Protein AF-A0A7I7SAT3-F1 (afdb_monomer_lite)

Structure (mmCIF, N/CA/C/O backbone):
data_AF-A0A7I7SAT3-F1
#
_entry.id   AF-A0A7I7SAT3-F1
#
loop_
_atom_site.group_PDB
_atom_site.id
_atom_site.type_symbol
_atom_site.label_atom_id
_atom_site.label_alt_id
_atom_site.label_comp_id
_atom_site.label_asym_id
_atom_site.label_entity_id
_atom_site.label_seq_id
_atom_site.pdbx_PDB_ins_code
_atom_site.Cartn_x
_atom_site.Cartn_y
_atom_site.Cartn_z
_atom_site.occupancy
_atom_site.B_iso_or_equiv
_atom_site.auth_seq_id
_atom_site.auth_comp_id
_atom_site.auth_asym_id
_atom_site.auth_atom_id
_atom_site.pdbx_PDB_model_num
ATOM 1 N N . MET A 1 1 ? -6.655 -4.707 8.890 1.00 94.31 1 MET A N 1
ATOM 2 C CA . MET A 1 1 ? -7.473 -4.068 7.817 1.00 94.31 1 MET A CA 1
ATOM 3 C C . MET A 1 1 ? -7.254 -4.787 6.495 1.00 94.31 1 MET A C 1
ATOM 5 O O . MET A 1 1 ? -6.106 -5.019 6.139 1.00 94.31 1 MET A O 1
ATOM 9 N N . ARG A 1 2 ? -8.319 -5.119 5.759 1.00 97.12 2 ARG A N 1
ATOM 10 C CA . ARG A 1 2 ? -8.222 -5.758 4.438 1.00 97.12 2 ARG A CA 1
ATOM 11 C C . ARG A 1 2 ? -8.291 -4.717 3.320 1.00 97.12 2 ARG A C 1
ATOM 13 O O . ARG A 1 2 ? -9.072 -3.770 3.410 1.00 97.12 2 ARG A O 1
ATOM 20 N N . PHE A 1 3 ? -7.489 -4.883 2.273 1.00 97.25 3 PHE A N 1
ATOM 21 C CA . PHE A 1 3 ? -7.442 -3.948 1.151 1.00 97.25 3 PHE A CA 1
ATOM 22 C C . PHE A 1 3 ? -7.115 -4.639 -0.177 1.00 97.25 3 PHE A C 1
ATOM 24 O O . PHE A 1 3 ? -6.442 -5.669 -0.221 1.00 97.25 3 PHE A O 1
ATOM 31 N N . ARG A 1 4 ? -7.595 -4.052 -1.273 1.00 97.56 4 ARG A N 1
ATOM 32 C CA . ARG A 1 4 ? -7.228 -4.393 -2.648 1.00 97.56 4 ARG A CA 1
ATOM 33 C C . ARG A 1 4 ? -6.087 -3.487 -3.091 1.00 97.56 4 ARG A C 1
ATOM 35 O O . ARG A 1 4 ? -6.237 -2.271 -3.063 1.00 97.56 4 ARG A O 1
ATOM 42 N N . GLU A 1 5 ? -4.982 -4.066 -3.534 1.00 95.69 5 GLU A N 1
ATOM 43 C CA . GLU A 1 5 ? -3.958 -3.377 -4.317 1.00 95.69 5 GLU A CA 1
ATOM 44 C C . GLU A 1 5 ? -4.295 -3.540 -5.802 1.00 95.69 5 GLU A C 1
ATOM 46 O O . GLU A 1 5 ? -4.510 -4.656 -6.271 1.00 95.69 5 GLU A O 1
ATOM 51 N N . THR A 1 6 ? -4.318 -2.435 -6.541 1.00 95.31 6 THR A N 1
ATOM 52 C CA . THR A 1 6 ? -4.409 -2.422 -8.004 1.00 95.31 6 THR A CA 1
ATOM 53 C C . THR A 1 6 ? -3.212 -1.675 -8.565 1.00 95.31 6 THR A C 1
ATOM 55 O O . THR A 1 6 ? -3.036 -0.493 -8.275 1.00 95.31 6 THR A O 1
ATOM 58 N N . ILE A 1 7 ? -2.414 -2.333 -9.399 1.00 92.62 7 ILE A N 1
ATOM 59 C CA . ILE A 1 7 ? -1.317 -1.719 -10.147 1.00 92.62 7 ILE A CA 1
ATOM 60 C C . ILE A 1 7 ? -1.756 -1.568 -11.598 1.00 92.62 7 ILE A C 1
ATOM 62 O O . ILE A 1 7 ? -2.187 -2.541 -12.217 1.00 92.62 7 ILE A O 1
ATOM 66 N N . SER A 1 8 ? -1.632 -0.361 -12.145 1.00 89.25 8 SER A N 1
ATOM 67 C CA . SER A 1 8 ? -1.949 -0.077 -13.546 1.00 89.25 8 SER A CA 1
ATO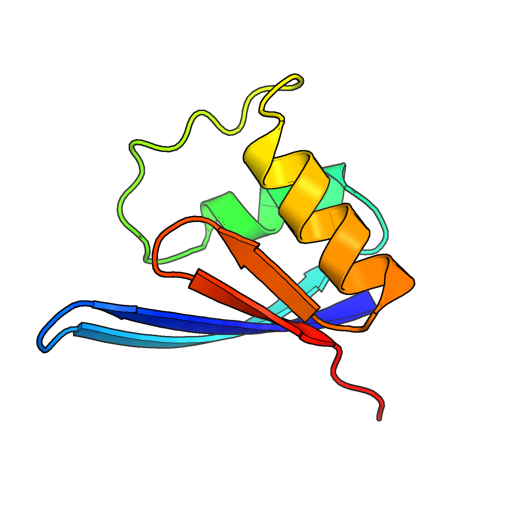M 68 C C . SER A 1 8 ? -0.875 0.819 -14.155 1.00 89.25 8 SER A C 1
ATOM 70 O O . SER A 1 8 ? -0.813 2.009 -13.848 1.00 89.25 8 SER A O 1
ATOM 72 N N . HIS A 1 9 ? -0.036 0.260 -15.029 1.00 85.88 9 HIS A N 1
ATOM 73 C CA . HIS A 1 9 ? 1.013 1.004 -15.727 1.00 85.88 9 HIS A CA 1
ATOM 74 C C . HIS A 1 9 ? 1.224 0.495 -17.155 1.00 85.88 9 HIS A C 1
ATOM 76 O O . HIS A 1 9 ? 1.689 -0.625 -17.358 1.00 85.88 9 HIS A O 1
ATOM 82 N N . GLY A 1 10 ? 0.911 1.330 -18.151 1.00 86.00 10 GLY A N 1
ATOM 83 C CA . GLY A 1 10 ? 0.913 0.900 -19.551 1.00 86.00 10 GLY A CA 1
ATOM 84 C C . GLY A 1 10 ? 0.001 -0.315 -19.743 1.00 86.00 10 GLY A C 1
ATOM 85 O O . GLY A 1 10 ? -1.139 -0.304 -19.281 1.00 86.00 10 GLY A O 1
ATOM 86 N N . ASP A 1 11 ? 0.533 -1.371 -20.359 1.00 88.31 11 ASP A N 1
ATOM 87 C CA . ASP A 1 11 ? -0.177 -2.642 -20.564 1.00 88.31 11 ASP A CA 1
ATOM 88 C C . ASP A 1 11 ? -0.141 -3.570 -19.335 1.00 88.31 11 ASP A C 1
ATOM 90 O O . ASP A 1 11 ? -0.815 -4.601 -19.305 1.00 88.31 11 ASP A O 1
ATOM 94 N N . PHE A 1 12 ? 0.642 -3.232 -18.304 1.00 86.94 12 PHE A N 1
ATOM 95 C CA . PHE A 1 12 ? 0.710 -4.025 -17.083 1.00 86.94 12 PHE A CA 1
ATOM 96 C C . PHE A 1 12 ? -0.449 -3.681 -16.146 1.00 86.94 12 PHE A C 1
ATOM 98 O O . PHE A 1 12 ? -0.583 -2.544 -15.678 1.00 86.94 12 PHE A O 1
ATOM 105 N N . ARG A 1 13 ? -1.250 -4.699 -15.817 1.00 90.62 13 ARG A N 1
ATOM 106 C CA . ARG A 1 13 ? -2.290 -4.633 -14.791 1.00 90.62 13 ARG A CA 1
ATOM 107 C C . ARG A 1 13 ? -2.153 -5.805 -13.829 1.00 90.62 13 ARG A C 1
ATOM 109 O O . ARG A 1 13 ? -2.096 -6.956 -14.257 1.00 90.62 13 ARG A O 1
ATOM 116 N N . ASN A 1 14 ? -2.150 -5.513 -12.535 1.00 92.50 14 ASN A N 1
ATOM 117 C CA . ASN A 1 14 ? -2.187 -6.525 -11.487 1.00 92.50 14 ASN A CA 1
ATOM 118 C C . ASN A 1 14 ? -3.161 -6.106 -10.388 1.00 92.50 14 ASN A C 1
ATOM 120 O O . ASN A 1 14 ? -3.263 -4.924 -10.069 1.00 92.50 14 ASN A O 1
ATOM 124 N N . GLU A 1 15 ? -3.879 -7.074 -9.834 1.00 95.12 15 GLU A N 1
ATOM 125 C CA . GLU A 1 15 ? -4.759 -6.865 -8.695 1.00 95.12 15 GLU A CA 1
ATOM 126 C C . GLU A 1 15 ? -4.527 -7.980 -7.678 1.00 95.12 15 GLU A C 1
ATOM 128 O O . GLU A 1 15 ? -4.503 -9.160 -8.039 1.00 95.12 15 GLU A O 1
ATOM 133 N N . ARG A 1 16 ? -4.389 -7.610 -6.404 1.00 94.81 16 ARG A N 1
ATOM 134 C C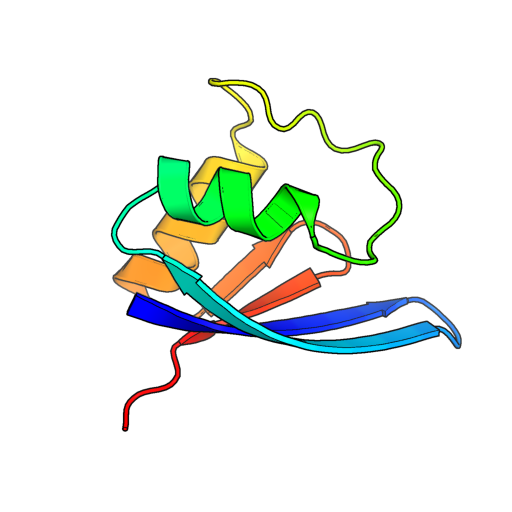A . ARG A 1 16 ? -4.336 -8.563 -5.293 1.00 94.81 16 ARG A CA 1
ATOM 135 C C . ARG A 1 16 ? -5.074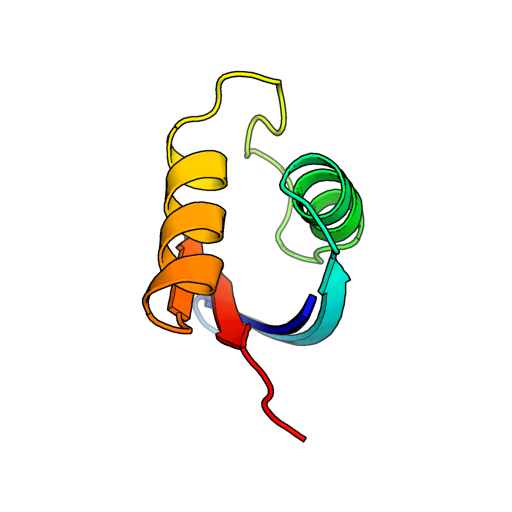 -8.031 -4.077 1.00 94.81 16 ARG A C 1
ATOM 137 O O . ARG A 1 16 ? -5.261 -6.829 -3.916 1.00 94.81 16 ARG A O 1
ATOM 144 N N . VAL A 1 17 ? -5.452 -8.940 -3.189 1.00 96.69 17 VAL A N 1
ATOM 145 C CA . VAL A 1 17 ? -6.022 -8.606 -1.883 1.00 96.69 17 VAL A CA 1
ATOM 146 C C . VAL A 1 17 ? -5.020 -8.977 -0.804 1.00 96.69 17 VAL A C 1
ATOM 148 O O . VAL A 1 17 ? -4.436 -10.057 -0.850 1.00 96.69 17 VAL A O 1
ATOM 151 N N . ALA A 1 18 ? -4.845 -8.083 0.159 1.00 94.81 18 ALA A N 1
ATOM 152 C CA . ALA A 1 18 ? -3.947 -8.245 1.288 1.00 94.81 18 ALA A CA 1
ATOM 153 C C . ALA A 1 18 ? -4.603 -7.732 2.572 1.00 94.81 18 ALA A C 1
ATOM 155 O O . ALA A 1 18 ? -5.670 -7.107 2.542 1.00 94.81 18 ALA A O 1
ATOM 156 N N . SER A 1 19 ? -3.955 -8.006 3.701 1.00 96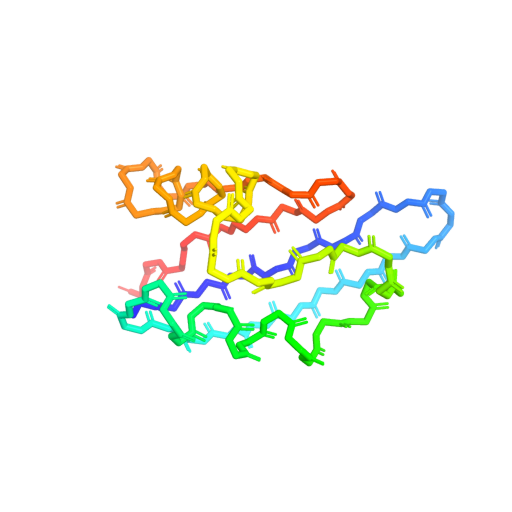.38 19 SER A N 1
ATOM 157 C CA . SER A 1 19 ? -4.398 -7.542 5.009 1.00 96.38 19 SER A CA 1
ATOM 158 C C . SER A 1 19 ? -3.213 -7.035 5.816 1.00 96.38 19 SER A C 1
ATOM 160 O O . SER A 1 19 ? -2.191 -7.701 5.905 1.00 96.38 19 SER A O 1
ATOM 162 N N . ALA A 1 20 ? -3.374 -5.871 6.433 1.00 95.44 20 ALA A N 1
ATOM 163 C CA . ALA A 1 20 ? -2.404 -5.293 7.351 1.00 95.44 20 ALA A CA 1
ATOM 164 C C . ALA A 1 20 ? -3.129 -4.622 8.514 1.00 95.44 20 ALA A C 1
ATOM 166 O O . ALA A 1 20 ? -4.125 -3.925 8.306 1.00 95.44 20 ALA A O 1
ATOM 167 N N . ASP A 1 21 ? -2.648 -4.832 9.734 1.00 95.94 21 ASP A N 1
ATOM 168 C CA . ASP A 1 21 ? -3.245 -4.246 10.940 1.00 95.94 21 ASP A CA 1
ATOM 169 C C . ASP A 1 21 ? -2.587 -2.924 11.344 1.00 95.94 21 ASP A C 1
ATOM 171 O O . ASP A 1 21 ? -3.211 -2.101 12.010 1.00 95.94 21 ASP A O 1
ATOM 175 N N . ASP A 1 22 ? -1.366 -2.690 10.872 1.00 9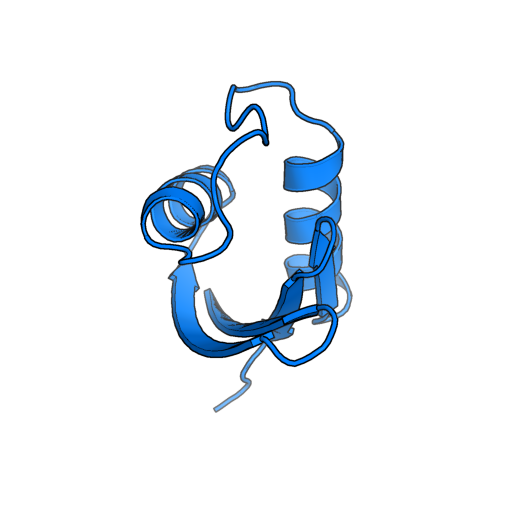5.38 22 ASP A N 1
ATOM 176 C CA . ASP A 1 22 ? -0.581 -1.485 11.097 1.00 95.38 22 ASP A CA 1
ATOM 177 C C . ASP A 1 22 ? 0.314 -1.170 9.882 1.00 95.38 22 ASP A C 1
ATOM 179 O O . ASP A 1 22 ? 0.352 -1.906 8.887 1.00 95.38 22 ASP A O 1
ATOM 183 N N . LEU A 1 23 ? 1.041 -0.052 9.967 1.00 93.69 23 LEU A N 1
ATOM 184 C CA . LEU A 1 23 ? 1.956 0.408 8.923 1.00 93.69 23 LEU A CA 1
ATOM 185 C C . LEU A 1 23 ? 3.077 -0.600 8.626 1.00 93.69 23 LEU A C 1
ATOM 187 O O . LEU A 1 23 ? 3.491 -0.730 7.475 1.00 93.69 23 LEU A O 1
ATOM 191 N N . ASP A 1 24 ? 3.571 -1.323 9.629 1.00 92.94 24 ASP A N 1
ATOM 192 C CA . ASP A 1 24 ? 4.650 -2.294 9.433 1.00 92.94 24 ASP A CA 1
ATOM 193 C C . ASP A 1 24 ? 4.145 -3.567 8.753 1.00 92.94 24 ASP A C 1
ATOM 195 O O . ASP A 1 24 ? 4.837 -4.135 7.905 1.00 92.94 24 ASP A O 1
ATOM 199 N N . GLY A 1 25 ? 2.922 -3.996 9.061 1.00 93.94 25 GLY A N 1
ATOM 200 C CA . GLY A 1 25 ? 2.197 -5.005 8.302 1.00 93.94 25 GLY A CA 1
ATOM 201 C C . GLY A 1 25 ? 1.987 -4.562 6.856 1.00 93.94 25 GLY A C 1
ATOM 202 O O . GLY A 1 25 ? 2.251 -5.332 5.938 1.00 93.94 25 GLY A O 1
ATOM 203 N N . PHE A 1 26 ? 1.614 -3.299 6.632 1.00 93.81 26 PHE A N 1
ATOM 204 C CA . PHE A 1 26 ? 1.453 -2.753 5.284 1.00 93.81 26 PHE A CA 1
ATOM 205 C C . PHE A 1 26 ? 2.779 -2.757 4.511 1.00 93.81 26 PHE A C 1
ATOM 207 O O . PHE A 1 26 ? 2.827 -3.234 3.380 1.00 93.81 26 PHE A O 1
ATOM 214 N N . ARG A 1 27 ? 3.886 -2.334 5.138 1.00 91.12 27 ARG A N 1
ATOM 215 C CA . ARG A 1 27 ? 5.241 -2.422 4.561 1.00 91.12 27 ARG A CA 1
ATOM 216 C C . ARG A 1 27 ? 5.624 -3.854 4.193 1.00 91.12 27 ARG A C 1
ATOM 218 O O . ARG A 1 27 ? 6.156 -4.069 3.107 1.00 91.12 27 ARG A O 1
ATOM 225 N N . ARG A 1 28 ? 5.336 -4.833 5.060 1.00 90.81 28 ARG A N 1
ATOM 226 C CA . ARG A 1 28 ? 5.566 -6.259 4.765 1.00 90.81 28 ARG A CA 1
ATOM 227 C C . ARG A 1 28 ? 4.758 -6.708 3.553 1.00 90.81 28 ARG A C 1
ATOM 229 O O . ARG A 1 28 ? 5.321 -7.325 2.654 1.00 90.81 28 ARG A O 1
ATOM 236 N N . GLU A 1 29 ? 3.488 -6.326 3.468 1.00 92.31 29 GLU A N 1
ATOM 237 C CA . GLU A 1 29 ? 2.644 -6.641 2.315 1.00 92.31 29 GLU A CA 1
ATOM 238 C C . GLU A 1 29 ? 3.165 -6.032 1.009 1.00 92.31 29 GLU A C 1
ATOM 240 O O . GLU A 1 29 ? 3.043 -6.653 -0.046 1.00 92.31 29 GLU A O 1
ATOM 245 N N . LEU A 1 30 ? 3.785 -4.849 1.045 1.00 89.88 30 LEU A N 1
ATOM 246 C CA . LEU A 1 30 ? 4.409 -4.249 -0.139 1.00 89.88 30 LEU A CA 1
ATOM 247 C C . LEU A 1 30 ? 5.607 -5.060 -0.661 1.00 89.88 30 LEU A C 1
ATOM 249 O O . LEU A 1 30 ? 5.889 -4.990 -1.853 1.00 89.88 30 LEU A O 1
ATOM 253 N N . THR A 1 31 ? 6.264 -5.884 0.167 1.00 88.06 31 THR A N 1
ATOM 254 C CA . THR A 1 31 ? 7.357 -6.770 -0.297 1.00 88.06 31 THR A CA 1
ATOM 255 C C . THR A 1 31 ? 6.871 -7.895 -1.217 1.00 88.06 31 THR A C 1
ATOM 257 O O . THR A 1 31 ? 7.650 -8.438 -1.997 1.00 88.06 31 THR A O 1
ATOM 260 N N . HIS A 1 32 ? 5.577 -8.221 -1.156 1.00 88.62 32 HIS A N 1
ATOM 261 C CA . HIS A 1 32 ? 4.918 -9.186 -2.036 1.00 88.62 32 HIS A CA 1
ATOM 262 C C . HIS A 1 32 ? 4.262 -8.526 -3.257 1.00 88.62 32 HIS A C 1
ATOM 264 O O . HIS A 1 32 ? 3.708 -9.224 -4.108 1.00 88.62 32 HIS A O 1
ATOM 270 N N . SER A 1 33 ? 4.302 -7.191 -3.348 1.00 87.31 33 SER A N 1
ATOM 271 C CA . SER A 1 33 ? 3.757 -6.455 -4.484 1.00 87.31 33 SER A CA 1
ATOM 272 C C . SER A 1 33 ? 4.554 -6.784 -5.754 1.00 87.31 33 SER A C 1
ATOM 274 O O . SER A 1 33 ? 5.785 -6.724 -5.737 1.00 87.31 33 SER A O 1
ATOM 276 N N . PRO A 1 34 ? 3.891 -7.094 -6.883 1.00 83.00 34 PRO A N 1
ATOM 277 C CA . PRO A 1 34 ? 4.572 -7.304 -8.157 1.00 83.00 34 PRO A CA 1
ATOM 278 C C . PRO A 1 34 ? 5.042 -5.989 -8.788 1.00 83.00 34 PRO A C 1
ATOM 280 O O . PRO A 1 34 ? 5.644 -6.010 -9.859 1.00 83.00 34 PRO A O 1
ATOM 283 N N . TYR A 1 35 ? 4.767 -4.848 -8.150 1.00 74.31 35 TYR A N 1
ATOM 284 C CA . TYR A 1 35 ? 5.363 -3.575 -8.513 1.00 74.31 35 TYR A CA 1
ATOM 285 C C . TYR A 1 35 ? 6.890 -3.660 -8.321 1.00 74.31 35 TYR A C 1
ATOM 287 O O . TYR A 1 35 ? 7.352 -3.777 -7.183 1.00 74.31 35 TYR A O 1
ATOM 295 N N . PRO A 1 36 ? 7.696 -3.638 -9.403 1.00 55.19 36 PRO A N 1
ATOM 296 C CA . PRO A 1 36 ? 9.132 -3.860 -9.308 1.00 55.19 36 PRO A CA 1
ATOM 297 C C . PRO A 1 36 ? 9.777 -2.765 -8.453 1.00 55.19 36 PRO A C 1
ATOM 299 O O . PRO A 1 36 ? 9.690 -1.570 -8.740 1.00 55.19 36 PRO A O 1
ATOM 302 N N . MET A 1 37 ? 10.401 -3.202 -7.362 1.00 58.91 37 MET A N 1
ATOM 303 C CA . MET A 1 37 ? 11.017 -2.359 -6.348 1.00 58.91 37 MET A CA 1
ATOM 304 C C . MET A 1 37 ? 12.128 -1.470 -6.923 1.00 58.91 37 MET A C 1
ATOM 306 O O . MET A 1 37 ? 13.239 -1.920 -7.187 1.00 58.91 37 MET A O 1
ATOM 310 N N . ALA A 1 38 ? 11.839 -0.173 -6.993 1.00 52.59 38 ALA A N 1
ATOM 311 C CA . ALA A 1 38 ? 12.786 0.887 -6.639 1.00 52.59 38 ALA A CA 1
ATOM 312 C C . ALA A 1 38 ? 12.208 1.792 -5.531 1.00 52.59 38 ALA A C 1
ATOM 314 O O . ALA A 1 38 ? 12.659 2.919 -5.33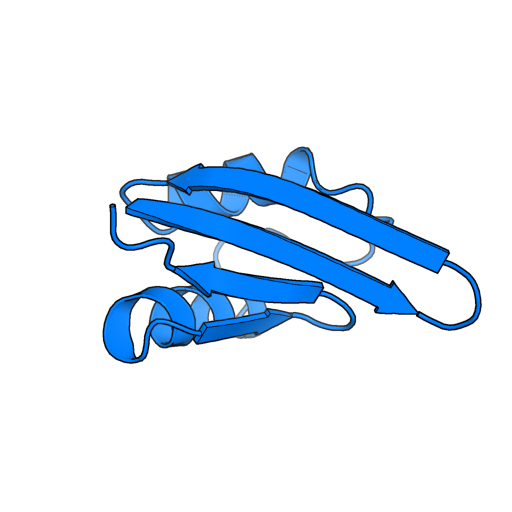9 1.00 52.59 38 ALA A O 1
ATOM 315 N N . MET A 1 39 ? 11.166 1.334 -4.828 1.00 64.25 39 MET A N 1
ATOM 316 C CA . MET A 1 39 ? 10.607 2.072 -3.703 1.00 64.25 39 MET A CA 1
ATOM 317 C C . MET A 1 39 ? 11.360 1.670 -2.452 1.00 64.25 39 MET A C 1
ATOM 319 O O . MET A 1 39 ? 11.346 0.511 -2.051 1.00 64.25 39 MET A O 1
ATOM 323 N N . ASP A 1 40 ? 12.038 2.642 -1.864 1.00 71.62 40 ASP A N 1
ATOM 324 C CA . ASP A 1 40 ? 12.613 2.511 -0.541 1.00 71.62 40 ASP A CA 1
ATOM 325 C C . ASP A 1 40 ? 11.492 2.190 0.461 1.00 71.62 40 ASP A C 1
ATOM 327 O O . ASP A 1 40 ? 10.660 3.039 0.758 1.00 71.62 40 ASP A O 1
ATOM 331 N N . LEU A 1 41 ? 11.409 0.952 0.944 1.00 73.88 41 LEU A N 1
ATOM 332 C CA . LEU A 1 41 ? 10.421 0.554 1.953 1.00 73.88 41 LEU A CA 1
ATOM 333 C C . LEU A 1 41 ? 10.918 0.816 3.383 1.00 73.88 41 LEU A C 1
ATOM 335 O O . LEU A 1 41 ? 10.290 0.352 4.337 1.00 73.88 41 LEU A O 1
ATOM 339 N N . SER A 1 42 ? 12.041 1.524 3.540 1.00 69.56 42 SER A N 1
ATOM 340 C CA . SER A 1 42 ? 12.602 1.845 4.844 1.00 69.56 42 SER A CA 1
ATOM 341 C C . SER A 1 42 ? 11.643 2.658 5.711 1.00 69.56 42 SER A C 1
ATOM 343 O O . SER A 1 42 ? 10.719 3.352 5.260 1.00 69.56 42 SER A O 1
ATOM 345 N N . GLU A 1 43 ? 11.885 2.553 7.011 1.00 59.06 43 GLU A N 1
ATOM 346 C CA . GLU A 1 43 ? 11.268 3.391 8.019 1.00 59.06 43 GLU A CA 1
ATOM 347 C C . GLU A 1 43 ? 11.658 4.856 7.754 1.00 59.06 43 GLU A C 1
ATOM 349 O O . GLU A 1 43 ? 12.793 5.265 7.982 1.00 59.06 43 GLU A O 1
ATOM 354 N N . GLY A 1 44 ? 10.729 5.633 7.190 1.00 64.88 44 GLY A N 1
ATOM 355 C CA . GLY A 1 44 ? 10.972 7.023 6.788 1.00 64.88 44 GLY A CA 1
ATOM 356 C C . GLY A 1 44 ? 10.499 7.382 5.379 1.00 64.88 44 GLY A C 1
ATOM 357 O O . GLY A 1 44 ? 10.434 8.569 5.057 1.00 64.88 44 GLY A O 1
ATOM 358 N N . ASN A 1 45 ? 10.097 6.412 4.546 1.00 83.31 45 ASN A N 1
ATOM 359 C CA . ASN A 1 45 ? 9.490 6.749 3.259 1.00 83.31 45 ASN A CA 1
ATOM 360 C C . ASN A 1 45 ? 8.101 7.392 3.449 1.00 83.31 45 ASN A C 1
ATOM 362 O O . ASN A 1 45 ? 7.103 6.717 3.724 1.00 83.31 45 ASN A O 1
ATOM 366 N N . ALA A 1 46 ? 8.044 8.709 3.237 1.00 88.81 46 ALA A N 1
ATOM 367 C CA . ALA A 1 46 ? 6.835 9.515 3.365 1.00 88.81 46 ALA A CA 1
ATOM 368 C C . ALA A 1 46 ? 5.700 9.085 2.419 1.00 88.81 46 ALA A C 1
ATOM 370 O O . ALA A 1 46 ? 4.535 9.254 2.763 1.00 88.81 46 ALA A O 1
ATOM 371 N N . TYR A 1 47 ? 6.001 8.500 1.255 1.00 89.31 47 TYR A N 1
ATOM 372 C CA . TYR A 1 47 ? 4.976 8.027 0.320 1.00 89.31 47 TYR A CA 1
ATOM 373 C C . TYR A 1 47 ? 4.304 6.744 0.808 1.00 89.31 47 TYR A C 1
ATOM 375 O O . TYR A 1 47 ? 3.092 6.600 0.666 1.00 89.31 47 TYR A O 1
ATOM 383 N N . VAL A 1 48 ? 5.065 5.833 1.424 1.00 91.31 48 VAL A N 1
ATOM 384 C CA . VAL A 1 48 ? 4.501 4.619 2.040 1.00 91.31 48 VAL A CA 1
ATOM 385 C C . VAL A 1 48 ? 3.619 4.998 3.227 1.00 91.31 48 VAL A C 1
ATOM 387 O O . VAL A 1 48 ? 2.502 4.497 3.342 1.00 91.31 48 VAL A O 1
ATOM 390 N N . GLN A 1 49 ? 4.087 5.935 4.060 1.00 92.69 49 GLN A N 1
ATOM 391 C CA . GLN A 1 49 ? 3.289 6.500 5.150 1.00 92.69 49 GLN A CA 1
ATOM 392 C C . GLN A 1 49 ? 1.997 7.136 4.620 1.00 92.69 49 GLN A C 1
ATOM 394 O O . GLN A 1 49 ? 0.915 6.784 5.074 1.00 92.69 49 GLN A O 1
ATOM 399 N N . ALA A 1 50 ? 2.086 8.016 3.618 1.00 94.12 50 ALA A N 1
ATOM 400 C CA . ALA A 1 50 ? 0.923 8.696 3.053 1.00 94.12 50 ALA A CA 1
ATOM 401 C C . ALA A 1 50 ? -0.088 7.722 2.425 1.00 94.12 50 ALA A C 1
ATOM 403 O O . ALA A 1 50 ? -1.297 7.924 2.548 1.00 94.12 50 ALA A O 1
ATOM 404 N N . ALA A 1 51 ? 0.385 6.651 1.777 1.00 94.56 51 ALA A N 1
ATOM 405 C CA . ALA A 1 51 ? -0.479 5.603 1.244 1.00 94.56 51 ALA A CA 1
ATOM 406 C C . ALA A 1 51 ? -1.248 4.886 2.363 1.00 94.56 51 ALA A C 1
ATOM 408 O O . ALA A 1 51 ? -2.461 4.708 2.250 1.00 94.56 51 ALA A O 1
ATOM 409 N N . TRP A 1 52 ? -0.562 4.522 3.450 1.00 95.69 52 TRP A N 1
ATOM 410 C CA . TRP A 1 52 ? -1.185 3.901 4.618 1.00 95.69 52 TRP A CA 1
ATOM 411 C C . TRP A 1 52 ? -2.172 4.835 5.322 1.00 95.69 52 TRP A C 1
ATOM 413 O O . TRP A 1 52 ? -3.289 4.424 5.642 1.00 95.69 52 TRP A O 1
ATOM 423 N N . ASP A 1 53 ? -1.794 6.095 5.530 1.00 96.69 53 ASP A N 1
ATOM 424 C CA . ASP A 1 53 ? -2.644 7.089 6.182 1.00 96.69 53 ASP A CA 1
ATOM 425 C C . ASP A 1 53 ? -3.909 7.334 5.354 1.00 96.69 53 ASP A C 1
ATOM 427 O O . ASP A 1 53 ? -5.017 7.313 5.893 1.00 96.69 53 ASP A O 1
ATOM 431 N N . GLY A 1 54 ? -3.774 7.489 4.033 1.00 96.88 54 GLY A N 1
ATOM 432 C CA . GLY A 1 54 ? -4.906 7.616 3.115 1.00 96.88 54 GLY A CA 1
ATOM 433 C C . GLY A 1 54 ? -5.826 6.398 3.168 1.00 96.88 54 GLY A C 1
ATOM 434 O O . GLY A 1 54 ? -7.042 6.546 3.329 1.00 96.88 54 GLY A O 1
ATOM 435 N N . LEU A 1 55 ? -5.252 5.193 3.106 1.00 96.19 55 LEU A N 1
ATOM 436 C CA . LEU A 1 55 ? -5.998 3.939 3.194 1.00 96.19 55 LEU A CA 1
ATOM 437 C C . LEU A 1 55 ? -6.763 3.827 4.523 1.00 96.19 55 LEU A C 1
ATOM 439 O O . LEU A 1 55 ? -7.947 3.494 4.528 1.00 96.19 55 LEU A O 1
ATOM 443 N N . SER A 1 56 ? -6.121 4.172 5.638 1.00 95.06 56 SER A N 1
ATOM 444 C CA . SER A 1 56 ? -6.699 4.077 6.983 1.00 95.06 56 SER A CA 1
ATOM 445 C C . SER A 1 56 ? -7.800 5.109 7.230 1.00 95.06 56 SER A C 1
ATOM 447 O O . SER A 1 56 ? -8.842 4.787 7.805 1.00 95.06 56 SER A O 1
ATOM 449 N N . THR A 1 57 ? -7.595 6.345 6.776 1.00 95.81 57 THR A N 1
ATOM 450 C CA . THR A 1 57 ? -8.499 7.473 7.051 1.00 95.81 57 THR A CA 1
ATOM 451 C C . THR A 1 57 ? -9.651 7.562 6.057 1.00 95.81 57 THR A C 1
ATOM 453 O O . THR A 1 57 ? -10.803 7.714 6.455 1.00 95.81 57 THR A O 1
ATOM 456 N N . SER A 1 58 ? -9.356 7.440 4.764 1.00 95.31 58 SER A N 1
ATOM 457 C CA . SER A 1 58 ? -10.313 7.669 3.676 1.00 95.31 58 SER A CA 1
ATOM 458 C C . SER A 1 58 ? -10.752 6.387 2.967 1.00 95.31 58 SER A C 1
ATOM 460 O O . SER A 1 58 ? -11.637 6.427 2.117 1.00 95.31 58 SER A O 1
ATOM 462 N N . GLY A 1 59 ? -10.145 5.246 3.307 1.00 96.56 59 GLY A N 1
ATOM 463 C CA . GLY A 1 59 ? -10.357 3.983 2.604 1.00 96.56 59 GLY A CA 1
ATOM 464 C C . GLY A 1 59 ? -9.564 3.869 1.303 1.00 96.56 59 GLY A C 1
ATOM 465 O O . GLY A 1 59 ? -9.701 2.860 0.616 1.00 96.56 59 GLY A O 1
ATOM 466 N N . ARG A 1 60 ? -8.736 4.865 0.946 1.00 96.94 60 ARG A N 1
ATOM 467 C CA . ARG A 1 60 ? -7.965 4.856 -0.302 1.00 96.94 60 ARG A CA 1
ATOM 468 C C . ARG A 1 60 ? -6.558 5.424 -0.140 1.00 96.94 60 ARG A C 1
ATOM 470 O O . ARG A 1 60 ? -6.387 6.541 0.335 1.00 96.94 60 ARG A O 1
ATOM 477 N N . GLY A 1 61 ? -5.557 4.664 -0.572 1.00 95.50 61 GLY A N 1
ATOM 478 C CA . GLY A 1 61 ? -4.144 5.046 -0.569 1.00 95.50 61 GLY A CA 1
ATOM 479 C C . GLY A 1 61 ? -3.536 4.975 -1.967 1.00 95.50 61 GLY A C 1
ATOM 480 O O . GLY A 1 61 ? -4.005 4.212 -2.809 1.00 95.50 61 GLY A O 1
ATOM 481 N N . TYR A 1 62 ? -2.473 5.738 -2.218 1.00 93.38 62 TYR A N 1
ATOM 482 C CA . TYR A 1 62 ? -1.785 5.757 -3.512 1.00 93.38 62 TYR A CA 1
ATOM 483 C C . TYR A 1 62 ? -0.276 5.681 -3.320 1.00 93.38 62 TYR A C 1
ATOM 485 O O . TYR A 1 62 ? 0.275 6.383 -2.475 1.00 93.38 62 TYR A O 1
ATOM 493 N N . LEU A 1 63 ? 0.388 4.863 -4.134 1.00 90.00 63 LEU A N 1
ATOM 494 C CA . LEU A 1 63 ? 1.839 4.709 -4.128 1.00 90.00 63 LEU A CA 1
ATOM 495 C C . LEU A 1 63 ? 2.340 4.423 -5.549 1.00 90.00 63 LEU A C 1
ATOM 497 O O . LEU A 1 63 ? 2.261 3.297 -6.037 1.00 90.00 63 LEU A O 1
ATOM 501 N N . GLY A 1 64 ? 2.855 5.446 -6.232 1.00 87.81 64 GLY A N 1
ATOM 502 C CA . GLY A 1 64 ? 3.318 5.298 -7.616 1.00 87.81 64 GLY A CA 1
ATOM 503 C C . GLY A 1 64 ? 2.189 4.835 -8.544 1.00 87.81 64 GLY A C 1
ATOM 504 O O . GLY A 1 64 ? 1.178 5.522 -8.667 1.00 87.81 64 GLY A O 1
ATOM 505 N N . TRP A 1 65 ? 2.355 3.676 -9.194 1.00 88.88 65 TRP A N 1
ATOM 506 C CA . TRP A 1 65 ? 1.310 3.081 -10.050 1.00 88.88 65 TRP A CA 1
ATOM 507 C C . TRP A 1 65 ? 0.334 2.166 -9.296 1.00 88.88 65 TRP A C 1
ATOM 509 O O . TRP A 1 65 ? -0.560 1.598 -9.925 1.00 88.88 65 TRP A O 1
ATOM 519 N N . ALA A 1 66 ? 0.507 2.005 -7.980 1.00 91.94 66 ALA A N 1
ATOM 520 C CA . ALA A 1 66 ? -0.379 1.229 -7.127 1.00 91.94 66 ALA A CA 1
ATOM 521 C C . ALA A 1 66 ? -1.441 2.123 -6.468 1.00 91.94 66 ALA A C 1
ATOM 523 O O . ALA A 1 66 ? -1.149 3.195 -5.934 1.00 91.94 66 ALA A O 1
ATOM 524 N N . THR A 1 67 ? -2.680 1.646 -6.475 1.00 95.06 67 THR A N 1
ATOM 525 C CA . THR A 1 67 ? -3.783 2.168 -5.661 1.00 95.06 67 THR A CA 1
ATOM 526 C C . THR A 1 67 ? -4.178 1.105 -4.647 1.00 95.06 67 THR A C 1
ATOM 528 O O . THR A 1 67 ? -4.249 -0.073 -4.994 1.00 95.06 67 THR A O 1
ATOM 531 N N . PHE A 1 68 ? -4.458 1.515 -3.414 1.00 96.19 68 PHE A N 1
ATOM 532 C CA . PHE A 1 68 ? -4.952 0.655 -2.344 1.00 96.19 68 PHE A CA 1
ATOM 533 C C . PHE A 1 68 ? -6.359 1.081 -1.965 1.00 96.19 68 PHE A C 1
ATOM 535 O O . PHE A 1 68 ? -6.599 2.265 -1.740 1.00 96.19 68 PHE A O 1
ATOM 542 N N . GLU A 1 69 ? -7.276 0.129 -1.866 1.00 98.06 69 GLU A N 1
ATOM 543 C CA . GLU A 1 69 ? -8.676 0.381 -1.530 1.00 98.06 69 GLU A CA 1
ATOM 544 C C . GLU A 1 69 ? -9.096 -0.535 -0.392 1.00 98.06 69 GLU A C 1
ATOM 546 O O . GLU A 1 69 ? -8.961 -1.755 -0.499 1.00 98.06 69 GLU A O 1
ATOM 551 N N . ARG A 1 70 ? -9.602 0.038 0.701 1.00 97.44 70 ARG A N 1
ATOM 552 C CA . ARG A 1 70 ? -10.142 -0.736 1.817 1.00 97.44 70 ARG A CA 1
ATOM 553 C C . ARG A 1 70 ? -11.333 -1.552 1.322 1.00 97.44 70 ARG A C 1
ATOM 555 O O . ARG A 1 70 ? -12.180 -1.052 0.586 1.00 97.44 70 ARG A O 1
ATOM 562 N N . ILE A 1 71 ? -11.365 -2.817 1.719 1.00 96.81 71 ILE A N 1
ATOM 563 C CA . ILE A 1 71 ? -12.494 -3.708 1.470 1.00 96.81 71 ILE A CA 1
ATOM 564 C C . ILE A 1 71 ? -13.258 -3.785 2.785 1.00 96.81 71 ILE A C 1
ATOM 566 O O . ILE A 1 71 ? -12.752 -4.356 3.751 1.00 96.81 71 ILE A O 1
ATOM 570 N N . ASP A 1 72 ? -14.431 -3.164 2.818 1.00 84.56 72 ASP A N 1
ATOM 571 C CA . ASP A 1 72 ? -15.379 -3.313 3.914 1.00 84.56 72 ASP A CA 1
ATOM 572 C C . ASP A 1 72 ? -16.262 -4.529 3.569 1.00 84.56 72 ASP A C 1
ATOM 574 O O . ASP A 1 72 ? -16.941 -4.518 2.539 1.00 84.56 72 ASP A O 1
ATOM 578 N N . ASP A 1 73 ? -16.146 -5.607 4.355 1.00 62.06 73 ASP A N 1
ATOM 579 C CA . ASP A 1 73 ? -16.994 -6.811 4.255 1.00 62.06 73 ASP A CA 1
ATOM 580 C C . ASP A 1 73 ? -18.397 -6.552 4.844 1.00 62.06 73 ASP A C 1
ATOM 582 O O . ASP A 1 73 ? -18.497 -5.826 5.866 1.00 62.06 73 ASP A O 1
#

Secondary structure (DSSP, 8-state):
-EEEEEEEETTEEEEEEEE-SSHHHHHHHHTT-SS-S-S--STT-HHHHHHHHHHHHHSEEEETTEEEEE---

Radius of gyration: 11.24 Å; chains: 1; bounding box: 30×19×32 Å

pLDDT: mean 88.5, std 11.18, range [52.59, 98.06]

Sequence (73 aa):
MRFRETISHGDFRNERVASADDLDGFRRELTHSPYPMAMDLSEGNAYVQAAWDGLSTSGRGYLGWATFERIDD

Organism: NCBI:txid1069220

Foldseek 3Di:
DKKKKWFDDDPDTDIDIDDDPDLVSLLVVVVVDPPPDPDDSDDPRVQSVQQRVCCVPVQWGDDVRMIMGHDDD